Protein AF-A0A8J7QHK2-F1 (afdb_monomer)

Foldseek 3Di:
DPPVVVVVVVVVVVVVVVVVVVVVVVVVVVVVVVVVVVVVVVVVVVVCVVVVVVVVVVVVVVVVVVVVVVVVVPPDPPPQDPLNVQLVVCVVVVDDSVVSVVVVVVVVVVVVVVVVPDDPPPDDDD

Sequence (126 aa):
MGKNVAKTVTERLLKKEIGRLEKSVSQALNLLKGIDKEVKSASKAVNALPGMQKQLAELRKQVAESAKAQKRAVKKPRKLTEMNIFVKEQIKSGKSFAEAIQAWKDYKAAKQAQREAEPAEKSEQP

Radius of gyration: 48.92 Å; Cα contacts (8 Å, |Δi|>4): 15; chains: 1; bounding box: 130×26×111 Å

Solvent-accessible surface area (backbone atoms only — not comparable to full-atom values): 7283 Å² total; per-residue (Å²): 125,68,70,64,55,55,53,55,52,51,53,52,51,51,54,51,51,50,56,50,49,55,52,53,50,52,51,51,54,52,49,52,56,50,50,53,53,49,52,54,53,50,50,55,56,59,69,46,46,66,59,52,54,53,51,52,53,51,51,53,51,54,53,54,51,50,53,52,50,51,61,56,68,67,53,69,78,78,79,72,51,70,65,60,53,52,34,51,51,34,40,73,73,70,41,52,71,69,57,21,53,50,52,49,54,53,51,52,51,51,57,49,51,52,65,73,64,61,73,94,82,85,85,86,81,136

Secondary structure (DSSP, 8-state):
-HHHHHHHHHHHHHHHHHHHHHHHHHHHHHHHHHHHHHHHHHHHHHHHHHHHHHHHHHHHHHHHHHHHHHHHHTSPPP---HHHHHHHHHHHTT--HHHHHHHHHHHHHHHHHHHHS---------

Structure (mmCIF, N/CA/C/O backbone):
data_AF-A0A8J7QHK2-F1
#
_entry.id   AF-A0A8J7QHK2-F1
#
loop_
_atom_site.group_PDB
_atom_site.id
_atom_site.type_symbol
_atom_site.label_atom_id
_atom_site.label_alt_id
_atom_site.label_comp_id
_atom_site.label_asym_id
_atom_site.label_entity_id
_atom_site.label_seq_id
_atom_site.pdbx_PDB_ins_code
_atom_site.Cartn_x
_atom_site.Cartn_y
_atom_site.Cartn_z
_atom_site.occupancy
_atom_site.B_iso_or_equiv
_atom_site.auth_seq_id
_atom_site.auth_comp_id
_atom_site.auth_asym_id
_atom_site.auth_atom_id
_atom_site.pdbx_PDB_model_num
ATOM 1 N N . MET A 1 1 ? 55.449 -0.822 -58.805 1.00 58.59 1 MET A N 1
ATOM 2 C CA . MET A 1 1 ? 54.014 -0.460 -58.687 1.00 58.59 1 MET A CA 1
ATOM 3 C C . MET A 1 1 ? 53.323 -0.910 -57.378 1.00 58.59 1 MET A C 1
ATOM 5 O O . MET A 1 1 ? 52.203 -0.483 -57.140 1.00 58.59 1 MET A O 1
ATOM 9 N N . GLY A 1 2 ? 53.949 -1.685 -56.475 1.00 61.53 2 GLY A N 1
ATOM 10 C CA . GLY A 1 2 ? 53.246 -2.280 -55.313 1.00 61.53 2 GLY A CA 1
ATOM 11 C C . GLY A 1 2 ? 52.845 -1.355 -54.144 1.00 61.53 2 GLY A C 1
ATOM 12 O O . GLY A 1 2 ? 51.877 -1.648 -53.447 1.00 61.53 2 GLY A O 1
ATOM 13 N N . LYS A 1 3 ? 53.522 -0.217 -53.923 1.00 67.50 3 LYS A N 1
ATOM 14 C CA . LYS A 1 3 ? 53.267 0.652 -52.748 1.00 67.50 3 LYS A CA 1
ATOM 15 C C . LYS A 1 3 ? 51.910 1.380 -52.786 1.00 67.50 3 LYS A C 1
ATOM 17 O O . LYS A 1 3 ? 51.315 1.606 -51.737 1.00 67.50 3 LYS A O 1
ATOM 22 N N . ASN A 1 4 ? 51.398 1.706 -53.975 1.00 68.50 4 ASN A N 1
ATOM 23 C CA . ASN A 1 4 ? 50.101 2.384 -54.134 1.00 68.50 4 ASN A CA 1
ATOM 24 C C . ASN A 1 4 ? 48.913 1.420 -53.975 1.00 68.50 4 ASN A C 1
ATOM 26 O O . ASN A 1 4 ? 47.859 1.807 -53.471 1.00 68.50 4 ASN A O 1
ATOM 30 N N . VAL A 1 5 ? 49.099 0.147 -54.331 1.00 72.12 5 VAL A N 1
ATOM 31 C CA . VAL A 1 5 ? 48.086 -0.903 -54.143 1.00 72.12 5 VAL A CA 1
ATOM 32 C C . VAL A 1 5 ? 47.925 -1.238 -52.655 1.00 72.12 5 VAL A C 1
ATOM 34 O O . VAL A 1 5 ? 46.809 -1.332 -52.160 1.00 72.12 5 VAL A O 1
ATOM 37 N N . ALA A 1 6 ? 49.023 -1.323 -51.898 1.00 72.62 6 ALA A N 1
ATOM 38 C CA . ALA A 1 6 ? 48.954 -1.563 -50.454 1.00 72.62 6 ALA A CA 1
ATOM 39 C C . ALA A 1 6 ? 48.249 -0.420 -49.694 1.00 72.62 6 ALA A C 1
ATOM 41 O O . ALA A 1 6 ? 47.395 -0.680 -48.850 1.00 72.62 6 ALA A O 1
ATOM 42 N N . LYS A 1 7 ? 48.540 0.848 -50.030 1.00 76.06 7 LYS A N 1
ATOM 43 C CA . LYS A 1 7 ? 47.872 2.013 -49.415 1.00 76.06 7 LYS A CA 1
ATOM 44 C C . LYS A 1 7 ? 46.361 2.027 -49.662 1.00 76.06 7 LYS A C 1
ATOM 46 O O . LYS A 1 7 ? 45.591 2.226 -48.728 1.00 76.06 7 LYS A O 1
ATOM 51 N N . THR A 1 8 ? 45.935 1.755 -50.895 1.00 77.50 8 THR A N 1
ATOM 52 C CA . THR A 1 8 ? 44.508 1.745 -51.266 1.00 77.50 8 THR A CA 1
ATOM 53 C C . THR A 1 8 ? 43.728 0.602 -50.609 1.00 77.50 8 THR A C 1
ATOM 55 O O . THR A 1 8 ? 42.560 0.776 -50.257 1.00 77.50 8 THR A O 1
ATOM 58 N N . VAL A 1 9 ? 44.364 -0.551 -50.375 1.00 82.69 9 VAL A N 1
ATOM 59 C CA . VAL A 1 9 ? 43.766 -1.657 -49.608 1.00 82.69 9 VAL A CA 1
ATOM 60 C C . VAL A 1 9 ? 43.587 -1.274 -48.135 1.00 82.69 9 VAL A C 1
ATOM 62 O O . VAL A 1 9 ? 42.496 -1.460 -47.592 1.00 82.69 9 VAL A O 1
ATOM 65 N N . THR A 1 10 ? 44.602 -0.680 -47.502 1.00 88.19 10 THR A N 1
ATOM 66 C CA . THR A 1 10 ? 44.523 -0.240 -46.098 1.00 88.19 10 THR A CA 1
ATOM 67 C C . THR A 1 10 ? 43.465 0.845 -45.893 1.00 88.19 10 THR A C 1
ATOM 69 O O . THR A 1 10 ? 42.664 0.748 -44.967 1.00 88.19 10 THR A O 1
ATOM 72 N N . GLU A 1 11 ? 43.378 1.837 -46.784 1.00 92.06 11 GLU A N 1
ATOM 73 C CA . GLU A 1 11 ? 42.331 2.870 -46.727 1.00 92.06 11 GLU A CA 1
ATOM 74 C C . GLU A 1 11 ? 40.918 2.284 -46.822 1.00 92.06 11 GLU A C 1
ATOM 76 O O . GLU A 1 11 ? 40.006 2.718 -46.114 1.00 92.06 11 GLU A O 1
ATOM 81 N N . ARG A 1 12 ? 40.719 1.275 -47.678 1.00 92.38 12 ARG A N 1
ATOM 82 C CA . ARG A 1 12 ? 39.422 0.604 -47.821 1.00 92.38 12 ARG A CA 1
ATOM 83 C C . ARG A 1 12 ? 39.036 -0.152 -46.547 1.00 92.38 12 ARG A C 1
ATOM 85 O O . ARG A 1 12 ? 37.870 -0.111 -46.155 1.00 92.38 12 ARG A O 1
ATOM 92 N N . LEU A 1 13 ? 39.993 -0.819 -45.903 1.00 94.62 13 LEU A N 1
ATOM 93 C CA . LEU A 1 13 ? 39.766 -1.514 -44.634 1.00 94.62 13 LEU A CA 1
ATOM 94 C C . LEU A 1 13 ? 39.443 -0.532 -43.504 1.00 94.62 13 LEU A C 1
ATOM 96 O O . LEU A 1 13 ? 38.472 -0.748 -42.782 1.00 94.62 13 LEU A O 1
ATOM 100 N N . LEU A 1 14 ? 40.175 0.582 -43.412 1.00 95.00 14 LEU A N 1
ATOM 101 C CA . LEU A 1 14 ? 39.901 1.634 -42.431 1.00 95.00 14 LEU A CA 1
ATOM 102 C C . LEU A 1 14 ? 38.506 2.241 -42.622 1.00 95.00 14 LEU A C 1
ATOM 104 O O . LEU A 1 14 ? 37.759 2.353 -41.656 1.00 95.00 14 LEU A O 1
ATOM 108 N N . LYS A 1 15 ? 38.097 2.550 -43.862 1.00 95.62 15 LYS A N 1
ATOM 109 C CA . LYS A 1 15 ? 36.733 3.036 -44.151 1.00 95.62 15 LYS A CA 1
ATOM 110 C C . LYS A 1 15 ? 35.654 2.039 -43.727 1.00 95.62 15 LYS A C 1
ATOM 112 O O . LYS A 1 15 ? 34.613 2.441 -43.212 1.00 95.62 15 LYS A O 1
ATOM 117 N N . LYS A 1 16 ? 35.894 0.740 -43.930 1.00 96.25 16 LYS A N 1
ATOM 118 C CA . LYS A 1 16 ? 34.963 -0.315 -43.513 1.00 96.25 16 LYS A CA 1
ATOM 119 C C . LYS A 1 16 ? 34.845 -0.391 -41.989 1.00 96.25 16 LYS A C 1
ATOM 121 O O . LYS A 1 16 ? 33.727 -0.518 -41.491 1.00 96.25 16 LYS A O 1
ATOM 126 N N . GLU A 1 17 ? 35.959 -0.288 -41.266 1.00 96.12 17 GLU A N 1
ATOM 127 C CA . GLU A 1 17 ? 35.940 -0.323 -39.800 1.00 96.12 17 GLU A CA 1
ATOM 128 C C . GLU A 1 17 ? 35.308 0.941 -39.208 1.00 96.12 17 GLU A C 1
ATOM 130 O O . GLU A 1 17 ? 34.478 0.832 -38.311 1.00 96.12 17 GLU A O 1
ATOM 135 N N . ILE A 1 18 ? 35.585 2.123 -39.770 1.00 96.56 18 ILE A N 1
ATOM 136 C CA . ILE A 1 18 ? 34.915 3.375 -39.382 1.00 96.56 18 ILE A CA 1
ATOM 137 C C . ILE A 1 18 ? 33.396 3.233 -39.534 1.00 96.56 18 ILE A C 1
ATOM 139 O O . ILE A 1 18 ? 32.665 3.443 -38.571 1.00 96.56 18 ILE A O 1
ATOM 143 N N . GLY A 1 19 ? 32.911 2.765 -40.690 1.00 97.25 19 GLY A N 1
ATOM 144 C CA . GLY A 1 19 ? 31.472 2.574 -40.902 1.00 97.25 19 GLY A CA 1
ATOM 145 C C . GLY A 1 19 ? 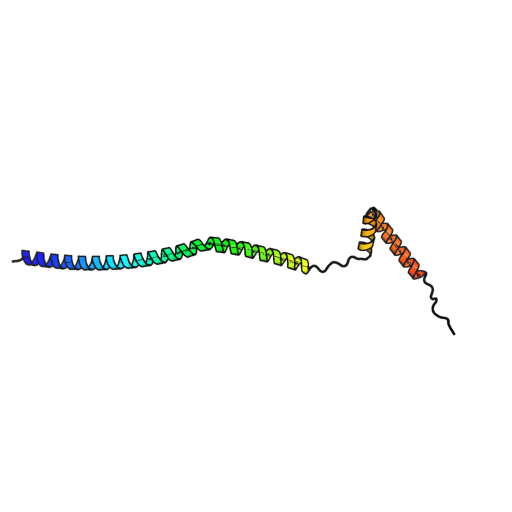30.844 1.514 -39.984 1.00 97.25 19 GLY A C 1
ATOM 146 O O . GLY A 1 19 ? 29.664 1.600 -39.637 1.00 97.25 19 GLY A O 1
ATOM 147 N N . ARG A 1 20 ? 31.612 0.502 -39.559 1.00 97.81 20 ARG A N 1
ATOM 148 C CA . ARG A 1 20 ? 31.176 -0.483 -38.556 1.00 97.81 20 ARG A CA 1
ATOM 149 C C . ARG A 1 20 ? 31.066 0.157 -37.169 1.00 97.81 20 ARG A C 1
ATOM 1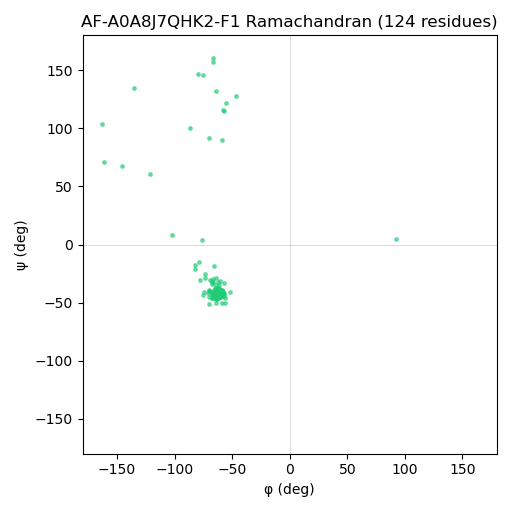51 O O . ARG A 1 20 ? 30.056 -0.049 -36.494 1.00 97.81 20 ARG A O 1
ATOM 158 N N . LEU A 1 21 ? 32.062 0.945 -36.767 1.00 97.44 21 LEU A N 1
ATOM 159 C CA . LEU A 1 21 ? 32.072 1.660 -35.491 1.00 97.44 21 LEU A CA 1
ATOM 160 C C . LEU A 1 21 ? 30.944 2.696 -35.417 1.00 97.44 21 LEU A C 1
ATOM 162 O O . LEU A 1 21 ? 30.216 2.713 -34.431 1.00 97.44 21 LEU A O 1
ATOM 166 N N . GLU A 1 22 ? 30.714 3.480 -36.471 1.00 97.62 22 GLU A N 1
ATOM 167 C CA . GLU A 1 22 ? 29.618 4.460 -36.540 1.00 97.62 22 GLU A CA 1
ATOM 168 C C . GLU A 1 22 ? 28.241 3.812 -36.339 1.00 97.62 22 GLU A C 1
ATOM 170 O O . GLU A 1 22 ? 27.400 4.325 -35.590 1.00 97.62 22 GLU A O 1
ATOM 175 N N . LYS A 1 23 ? 28.013 2.644 -36.955 1.00 97.31 23 LYS A N 1
ATOM 176 C CA . LYS A 1 23 ? 26.783 1.863 -36.754 1.00 97.31 23 LYS A CA 1
ATOM 177 C C . LYS A 1 23 ? 26.654 1.381 -35.313 1.00 97.31 23 LYS A C 1
ATOM 179 O O . LYS A 1 23 ? 25.587 1.538 -34.722 1.00 97.31 23 LYS A O 1
ATOM 184 N N . SER A 1 24 ? 27.730 0.841 -34.742 1.00 97.50 24 SER A N 1
ATOM 185 C CA . SER A 1 24 ? 27.741 0.366 -33.354 1.00 97.50 24 SER A CA 1
ATOM 186 C C . SER A 1 24 ? 27.472 1.500 -32.361 1.00 97.50 24 SER A C 1
ATOM 188 O O . SER A 1 24 ? 26.682 1.333 -31.434 1.00 97.50 24 SER A O 1
ATOM 190 N N . VAL A 1 25 ? 28.082 2.670 -32.567 1.00 98.12 25 VAL A N 1
ATOM 191 C CA . VAL A 1 25 ? 27.864 3.864 -31.737 1.00 98.12 25 VAL A CA 1
ATOM 192 C C . VAL A 1 25 ? 26.419 4.343 -31.859 1.00 98.12 25 VAL A C 1
ATOM 194 O O . VAL A 1 25 ? 25.773 4.616 -30.849 1.00 98.12 25 VAL A O 1
ATOM 197 N N . SER A 1 26 ? 25.867 4.373 -33.074 1.00 97.69 26 SER A N 1
ATOM 198 C CA . SER A 1 26 ? 24.469 4.761 -33.301 1.00 97.69 26 SER A CA 1
ATOM 199 C C . SER A 1 26 ? 23.483 3.818 -32.603 1.00 97.69 26 SER A C 1
ATOM 201 O O . SER A 1 26 ? 22.512 4.269 -31.993 1.00 97.69 26 SER A O 1
ATOM 203 N N . GLN A 1 27 ? 23.740 2.507 -32.641 1.00 97.88 27 GLN A N 1
ATOM 204 C CA . GLN A 1 27 ? 22.942 1.512 -31.920 1.00 97.88 27 GLN A CA 1
ATOM 205 C C . GLN A 1 27 ? 23.031 1.710 -30.403 1.00 97.88 27 GLN A C 1
ATOM 207 O O . GLN A 1 27 ? 21.997 1.755 -29.736 1.00 97.88 27 GLN A O 1
ATOM 212 N N . ALA A 1 28 ? 24.239 1.904 -29.866 1.00 97.12 28 ALA A N 1
ATOM 213 C CA . ALA A 1 28 ? 24.445 2.155 -28.442 1.00 97.12 28 ALA A CA 1
ATOM 214 C C . ALA A 1 28 ? 23.711 3.422 -27.966 1.00 97.12 28 ALA A C 1
ATOM 216 O O . ALA A 1 28 ? 23.049 3.401 -26.930 1.00 97.12 28 ALA A O 1
ATOM 217 N N . LEU A 1 29 ? 23.749 4.504 -28.751 1.00 97.62 29 LEU A N 1
ATOM 218 C CA . LEU A 1 29 ? 23.026 5.742 -28.444 1.00 97.62 29 LEU A CA 1
ATOM 219 C C . LEU A 1 29 ? 21.506 5.545 -28.414 1.00 97.62 29 LEU A C 1
ATOM 221 O O . LEU A 1 29 ? 20.823 6.131 -27.573 1.00 97.62 29 LEU A O 1
ATOM 225 N N . ASN A 1 30 ? 20.962 4.718 -29.306 1.00 96.81 30 ASN A N 1
ATOM 226 C CA . ASN A 1 30 ? 19.533 4.413 -29.305 1.00 96.81 30 ASN A CA 1
ATOM 227 C C . ASN A 1 30 ? 19.124 3.578 -28.085 1.00 96.81 30 ASN A C 1
ATOM 229 O O . ASN A 1 30 ? 18.093 3.868 -27.478 1.00 96.81 30 ASN A O 1
ATOM 233 N N . LEU A 1 31 ? 19.949 2.607 -27.682 1.00 97.62 31 LEU A N 1
ATOM 234 C CA . LEU A 1 31 ? 19.725 1.835 -26.457 1.00 97.62 31 LEU A CA 1
ATOM 235 C C . LEU A 1 31 ? 19.776 2.729 -25.214 1.00 97.62 31 LEU A C 1
ATOM 237 O O . LEU A 1 31 ? 18.868 2.674 -24.391 1.00 97.62 31 LEU A O 1
ATOM 241 N N . LEU A 1 32 ? 20.768 3.620 -25.117 1.00 97.00 32 LEU A N 1
ATOM 242 C CA . LEU A 1 32 ? 20.881 4.594 -24.025 1.00 97.00 32 LEU A CA 1
ATOM 243 C C . LEU A 1 32 ? 19.637 5.485 -23.908 1.00 97.00 32 LEU A C 1
ATOM 245 O O . LEU A 1 32 ? 19.135 5.702 -22.808 1.00 97.00 32 LEU A O 1
ATOM 249 N N . LYS A 1 33 ? 19.091 5.957 -25.036 1.00 96.06 33 LYS A N 1
ATOM 250 C CA . LYS A 1 33 ? 17.833 6.724 -25.052 1.00 96.06 33 LYS A CA 1
ATOM 251 C C . LYS A 1 33 ? 16.631 5.897 -24.587 1.00 96.06 33 LYS A C 1
ATOM 253 O O . LYS A 1 33 ? 15.723 6.453 -23.972 1.00 96.06 33 LYS A O 1
ATOM 258 N N . GLY A 1 34 ? 16.598 4.601 -24.901 1.00 96.69 34 GLY A N 1
ATOM 259 C CA . GLY A 1 34 ? 15.580 3.675 -24.397 1.00 96.69 34 GLY A CA 1
ATOM 260 C C . GLY A 1 34 ? 15.665 3.520 -22.879 1.00 96.69 34 GLY A C 1
ATOM 261 O O . GLY A 1 34 ? 14.682 3.757 -22.181 1.00 96.69 34 GLY A O 1
ATOM 262 N N . ILE A 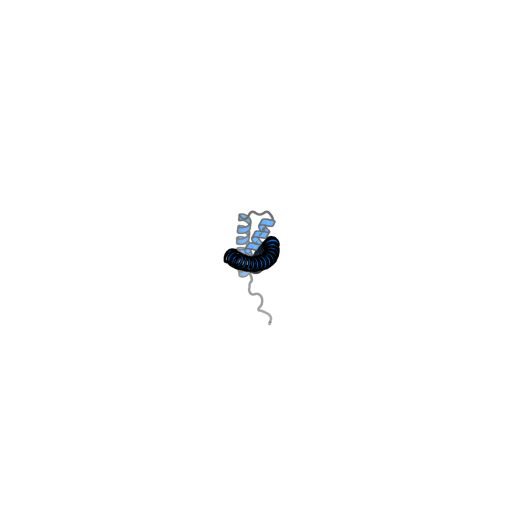1 35 ? 16.869 3.246 -22.374 1.00 96.50 35 ILE A N 1
ATOM 263 C CA . ILE A 1 35 ? 17.147 3.084 -20.942 1.00 96.50 35 ILE A CA 1
ATOM 264 C C . ILE A 1 35 ? 16.778 4.351 -20.160 1.00 96.50 35 ILE A C 1
ATOM 266 O O . ILE A 1 35 ? 16.116 4.260 -19.132 1.00 96.50 35 ILE A O 1
ATOM 270 N N . ASP A 1 36 ? 17.128 5.544 -20.651 1.00 95.25 36 ASP A N 1
ATOM 271 C CA . ASP A 1 36 ? 16.773 6.809 -19.987 1.00 95.25 36 ASP A CA 1
ATOM 272 C C . ASP A 1 36 ? 15.249 6.976 -19.814 1.00 95.25 36 ASP A C 1
ATOM 274 O O . ASP A 1 36 ? 14.776 7.402 -18.755 1.00 95.25 36 ASP A O 1
ATOM 278 N N . LYS A 1 37 ? 14.456 6.584 -20.821 1.00 95.06 37 LYS A N 1
ATOM 279 C CA . LYS A 1 37 ? 12.988 6.610 -20.728 1.00 95.06 37 LYS A CA 1
ATOM 280 C C . LYS A 1 37 ? 12.470 5.630 -19.678 1.00 95.06 37 LYS A C 1
ATOM 282 O O . LYS A 1 37 ? 11.610 6.002 -18.875 1.00 95.06 37 LYS A O 1
ATOM 287 N N . GLU A 1 38 ? 12.994 4.408 -19.666 1.00 96.50 38 GLU A N 1
ATOM 288 C CA . GLU A 1 38 ? 12.606 3.380 -18.698 1.00 96.50 38 GLU A CA 1
ATOM 289 C C . GLU A 1 38 ? 12.956 3.801 -17.269 1.00 96.50 38 GLU A C 1
ATOM 291 O O . GLU A 1 38 ? 12.085 3.780 -16.398 1.00 96.50 38 GLU A O 1
ATOM 296 N N . VAL A 1 39 ? 14.171 4.305 -17.040 1.00 97.25 39 VAL A N 1
ATOM 297 C CA . VAL A 1 39 ? 14.622 4.809 -15.733 1.00 97.25 39 VAL A CA 1
ATOM 298 C C . VAL A 1 39 ? 13.720 5.940 -15.235 1.00 97.25 39 VAL A C 1
ATOM 300 O O . VAL A 1 39 ? 13.293 5.926 -14.079 1.00 97.25 39 VAL A O 1
ATOM 303 N N . LYS A 1 40 ? 13.349 6.893 -16.100 1.00 95.94 40 LYS A N 1
ATOM 304 C CA . LYS A 1 40 ? 12.408 7.969 -15.740 1.00 95.94 40 LYS A CA 1
ATOM 305 C C . LYS A 1 40 ? 11.028 7.433 -15.368 1.00 95.94 40 LYS A C 1
ATOM 307 O O . LYS A 1 40 ? 10.412 7.941 -14.430 1.00 95.94 40 LYS A O 1
ATOM 312 N N . SER A 1 41 ? 10.530 6.421 -16.079 1.00 95.44 41 SER A N 1
ATOM 313 C CA . SER A 1 41 ? 9.238 5.800 -15.767 1.00 95.44 41 SER A CA 1
ATOM 314 C C . SER A 1 41 ? 9.266 5.044 -14.432 1.00 95.44 41 SER A C 1
ATOM 316 O O . SER A 1 41 ? 8.385 5.245 -13.595 1.00 95.44 41 SER A O 1
ATOM 318 N N . ALA A 1 42 ? 10.327 4.272 -14.181 1.00 94.69 42 ALA A N 1
ATOM 319 C CA . ALA A 1 42 ? 10.529 3.539 -12.938 1.00 94.69 42 ALA A CA 1
ATOM 320 C C . ALA A 1 42 ? 10.678 4.492 -11.746 1.00 94.69 42 ALA A C 1
ATOM 322 O O . ALA A 1 42 ? 10.050 4.290 -10.710 1.00 94.69 42 ALA A O 1
ATOM 323 N N . SER A 1 43 ? 11.428 5.586 -11.912 1.00 95.94 43 SER A N 1
ATOM 324 C CA . SER A 1 43 ? 11.582 6.623 -10.887 1.00 95.94 43 SER A CA 1
ATOM 325 C C . SER A 1 43 ? 10.233 7.213 -10.459 1.00 95.94 43 SER A C 1
ATOM 327 O O . SER A 1 43 ? 9.954 7.322 -9.264 1.00 95.94 43 SER A O 1
ATOM 329 N N . LYS A 1 44 ? 9.342 7.518 -11.414 1.00 93.56 44 LYS A N 1
ATOM 330 C CA . LYS A 1 44 ? 7.984 7.995 -11.103 1.00 93.56 44 LYS A CA 1
ATOM 331 C C . LYS A 1 44 ? 7.178 6.970 -10.304 1.00 93.56 44 LYS A C 1
ATOM 333 O O . LYS A 1 44 ? 6.517 7.351 -9.342 1.00 93.56 44 LYS A O 1
ATOM 338 N N . ALA A 1 45 ? 7.246 5.692 -10.678 1.00 91.94 45 ALA A N 1
ATOM 339 C CA . ALA A 1 45 ? 6.544 4.625 -9.969 1.00 91.94 45 ALA A CA 1
ATOM 340 C C . ALA A 1 45 ? 7.055 4.463 -8.528 1.00 91.94 45 ALA A C 1
ATOM 342 O O . ALA A 1 45 ? 6.260 4.385 -7.593 1.00 91.94 45 ALA A O 1
ATOM 343 N N . VAL A 1 46 ? 8.376 4.495 -8.331 1.00 94.44 46 VAL A N 1
ATOM 344 C CA . VAL A 1 46 ? 8.996 4.421 -6.999 1.00 94.44 46 VAL A CA 1
ATOM 345 C C . VAL A 1 46 ? 8.562 5.597 -6.121 1.00 94.44 46 VAL A C 1
ATOM 347 O O . VAL A 1 46 ? 8.199 5.394 -4.964 1.00 94.44 46 VAL A O 1
ATOM 350 N N . ASN A 1 47 ? 8.498 6.808 -6.676 1.00 93.19 47 ASN A N 1
ATOM 351 C CA . ASN A 1 47 ? 8.058 7.996 -5.939 1.00 93.19 47 ASN A CA 1
ATOM 352 C C . ASN A 1 47 ? 6.576 7.947 -5.514 1.00 93.19 47 ASN A C 1
ATOM 354 O O . ASN A 1 47 ? 6.186 8.672 -4.598 1.00 93.19 47 ASN A O 1
ATOM 358 N N . ALA A 1 48 ? 5.749 7.091 -6.124 1.00 91.94 48 ALA A N 1
ATOM 359 C CA . ALA A 1 48 ? 4.351 6.895 -5.731 1.00 91.94 48 ALA A CA 1
ATOM 360 C C . ALA A 1 48 ? 4.177 5.920 -4.545 1.00 91.94 48 ALA A C 1
ATOM 362 O O . ALA A 1 48 ? 3.170 5.987 -3.832 1.00 91.94 48 ALA A O 1
ATOM 363 N N . LEU A 1 49 ? 5.158 5.046 -4.284 1.00 91.69 49 LEU A N 1
ATOM 364 C CA . LEU A 1 49 ? 5.074 4.013 -3.241 1.00 91.69 49 LEU A CA 1
ATOM 365 C C . LEU A 1 49 ? 4.810 4.560 -1.825 1.00 91.69 49 LEU A C 1
ATOM 367 O O . LEU A 1 49 ? 3.971 3.978 -1.131 1.00 91.69 49 LEU A O 1
ATOM 371 N N . PRO A 1 50 ? 5.427 5.671 -1.369 1.00 90.69 50 PRO A N 1
ATOM 372 C CA . PRO A 1 50 ? 5.146 6.211 -0.038 1.00 90.69 50 PRO A CA 1
ATOM 373 C C . PRO A 1 50 ? 3.678 6.626 0.146 1.00 90.69 50 PRO A C 1
ATOM 375 O O . PRO A 1 50 ? 3.113 6.453 1.228 1.00 90.69 50 PRO A O 1
ATOM 378 N N . GLY A 1 51 ? 3.035 7.144 -0.909 1.00 91.00 51 GLY A N 1
ATOM 379 C CA . GLY A 1 51 ? 1.608 7.479 -0.893 1.00 91.00 51 GLY A CA 1
ATOM 380 C C . GLY A 1 51 ? 0.736 6.235 -0.721 1.00 91.00 51 GLY A C 1
ATOM 381 O O . GLY A 1 51 ? -0.150 6.214 0.134 1.00 91.00 51 GLY A O 1
ATOM 382 N N . MET A 1 52 ? 1.056 5.165 -1.453 1.00 91.88 52 MET A N 1
ATOM 383 C CA . MET A 1 52 ? 0.356 3.881 -1.346 1.00 91.88 52 MET A CA 1
ATOM 384 C C . MET A 1 52 ? 0.525 3.242 0.038 1.00 91.88 52 MET A C 1
ATOM 386 O O . MET A 1 52 ? -0.435 2.708 0.594 1.00 91.88 52 MET A O 1
ATOM 390 N N . GLN A 1 53 ? 1.715 3.332 0.640 1.00 90.44 53 GLN A N 1
ATOM 391 C CA . GLN A 1 53 ? 1.952 2.837 2.001 1.00 90.44 53 GLN A CA 1
ATOM 392 C C . GLN A 1 53 ? 1.086 3.567 3.037 1.00 90.44 53 GLN A C 1
ATOM 394 O O . GLN A 1 53 ? 0.500 2.918 3.906 1.00 90.44 53 GLN A O 1
ATOM 399 N N . LYS A 1 54 ? 0.949 4.897 2.922 1.00 92.12 54 LYS A N 1
ATOM 400 C CA . LYS A 1 54 ? 0.056 5.687 3.788 1.00 92.12 54 LYS A CA 1
ATOM 401 C C . LYS A 1 54 ? -1.406 5.279 3.616 1.00 92.12 54 LYS A C 1
ATOM 403 O O . LYS A 1 54 ? -2.088 5.049 4.611 1.00 92.12 54 LYS A O 1
ATOM 408 N N . GLN A 1 55 ? -1.871 5.132 2.375 1.00 93.81 55 GLN A N 1
ATOM 409 C CA . GLN A 1 55 ? -3.242 4.693 2.093 1.00 93.81 55 GLN A CA 1
ATOM 410 C C . GLN A 1 55 ? -3.525 3.297 2.660 1.00 93.81 55 GLN A C 1
ATOM 412 O O . GLN A 1 55 ? -4.571 3.079 3.264 1.00 93.81 55 GLN A O 1
ATOM 417 N N . LEU A 1 56 ? -2.578 2.362 2.532 1.00 94.38 56 LEU A N 1
ATOM 418 C CA . LEU A 1 56 ? -2.717 1.014 3.081 1.00 94.38 56 LEU A CA 1
ATOM 419 C C . LEU A 1 56 ? -2.796 1.018 4.615 1.00 94.38 56 LEU A C 1
ATOM 421 O O . LEU A 1 56 ? -3.585 0.269 5.193 1.00 94.38 56 LEU A O 1
ATOM 425 N N . ALA A 1 57 ? -1.989 1.848 5.280 1.00 92.88 57 ALA A N 1
ATOM 426 C CA . ALA A 1 57 ? -2.029 1.996 6.733 1.00 92.88 57 ALA A CA 1
ATOM 427 C C . ALA A 1 57 ? -3.384 2.544 7.212 1.00 92.88 57 ALA A C 1
ATOM 429 O O . ALA A 1 57 ? -3.963 2.003 8.156 1.00 92.88 57 ALA A O 1
ATOM 430 N N . GLU A 1 58 ? -3.921 3.552 6.522 1.00 94.06 58 GLU A N 1
ATOM 431 C CA . GLU A 1 58 ? -5.236 4.122 6.833 1.00 94.06 58 GLU A CA 1
ATOM 432 C C . GLU A 1 58 ? -6.359 3.096 6.622 1.00 94.06 58 GLU A C 1
ATOM 434 O O . GLU A 1 58 ? -7.205 2.899 7.494 1.00 94.06 58 GLU A O 1
ATOM 439 N N . LEU A 1 59 ? -6.315 2.345 5.517 1.00 93.62 59 LEU A N 1
ATOM 440 C CA . LEU A 1 59 ? -7.301 1.304 5.226 1.00 93.62 59 LEU A CA 1
ATOM 441 C C . LEU A 1 59 ? -7.295 0.202 6.299 1.00 93.62 59 LEU A C 1
ATOM 443 O O . LEU A 1 59 ? -8.349 -0.234 6.762 1.00 93.62 59 LEU A O 1
ATOM 447 N N . ARG A 1 60 ? -6.108 -0.212 6.767 1.00 93.31 60 ARG A N 1
ATOM 448 C CA . ARG A 1 60 ? -5.971 -1.168 7.882 1.00 93.31 60 ARG A CA 1
ATOM 449 C C . ARG A 1 60 ? -6.607 -0.644 9.167 1.00 93.31 60 ARG A C 1
ATOM 451 O O . ARG A 1 60 ? -7.255 -1.413 9.878 1.00 93.31 60 ARG A O 1
ATOM 458 N N . LYS A 1 61 ? -6.446 0.648 9.463 1.00 93.69 61 LYS A N 1
ATOM 459 C CA . LYS A 1 61 ? -7.061 1.282 10.634 1.00 93.69 61 LYS A CA 1
ATOM 460 C C . LYS A 1 61 ? -8.589 1.269 10.533 1.00 93.69 61 LYS A C 1
ATOM 462 O O . LYS A 1 61 ? -9.246 0.819 11.471 1.00 93.69 61 LYS A O 1
ATOM 467 N N . GLN A 1 62 ? -9.143 1.646 9.382 1.00 91.62 62 GLN A N 1
ATOM 468 C CA . GLN A 1 62 ? -10.591 1.633 9.137 1.00 91.62 62 GLN A CA 1
ATOM 469 C C . GLN A 1 62 ? -11.195 0.223 9.247 1.00 91.62 62 GLN A C 1
ATOM 471 O O . GLN A 1 62 ? -12.249 0.028 9.859 1.00 91.62 62 GLN A O 1
ATOM 476 N N . VAL A 1 63 ? -10.505 -0.795 8.723 1.00 92.56 63 VAL A N 1
ATOM 477 C CA . VAL A 1 63 ? -10.919 -2.202 8.873 1.00 92.56 63 VAL A CA 1
ATOM 478 C C . VAL A 1 63 ? -10.902 -2.631 10.346 1.00 92.56 63 VAL A C 1
ATOM 480 O O . VAL A 1 63 ? -11.830 -3.284 10.822 1.00 92.56 63 VAL A O 1
ATOM 483 N N . ALA A 1 64 ? -9.884 -2.238 11.114 1.00 89.69 64 ALA A N 1
ATOM 484 C CA . ALA A 1 64 ? -9.818 -2.566 12.536 1.00 89.69 64 ALA A CA 1
ATOM 485 C C . ALA A 1 64 ? -10.928 -1.880 13.356 1.00 89.69 64 ALA A C 1
ATOM 487 O O . ALA A 1 64 ? -11.491 -2.487 14.273 1.00 89.69 64 ALA A O 1
ATOM 488 N N . GLU A 1 65 ? -11.253 -0.625 13.044 1.00 90.00 65 GLU A N 1
ATOM 489 C CA . GLU A 1 65 ? -12.328 0.123 13.702 1.00 90.00 65 GLU A CA 1
ATOM 490 C C . GLU A 1 65 ? -13.70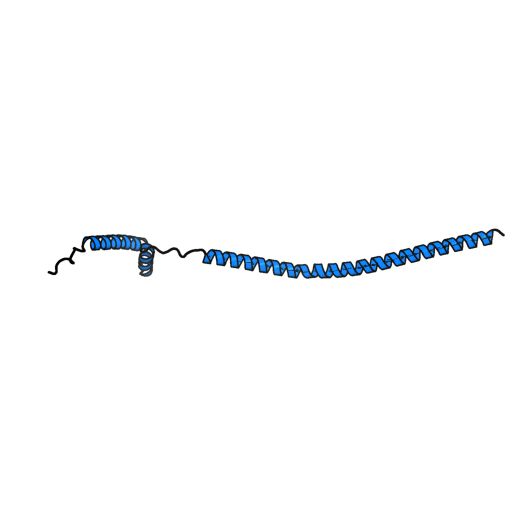8 -0.455 13.379 1.00 90.00 65 GLU A C 1
ATOM 492 O O . GLU A 1 65 ? -14.494 -0.715 14.295 1.00 90.00 65 GLU A O 1
ATOM 497 N N . SER A 1 66 ? -13.975 -0.757 12.108 1.00 82.44 66 SER A N 1
ATOM 498 C CA . SER A 1 66 ? -15.225 -1.398 11.682 1.00 82.44 66 SER A CA 1
ATOM 499 C C . SER A 1 66 ? -15.402 -2.792 12.294 1.00 82.44 66 SER A C 1
ATOM 501 O O . SER A 1 66 ? -16.479 -3.104 12.807 1.00 82.44 66 SER A O 1
ATOM 503 N N . ALA A 1 67 ? -14.341 -3.600 12.376 1.00 81.50 67 ALA A N 1
ATOM 504 C CA . ALA A 1 67 ? -14.383 -4.896 13.055 1.00 81.50 67 ALA A CA 1
ATOM 505 C C . ALA A 1 67 ? -14.700 -4.765 14.559 1.00 81.50 67 ALA A C 1
ATOM 507 O O . ALA A 1 67 ? -15.461 -5.562 15.118 1.00 81.50 67 ALA A O 1
ATOM 508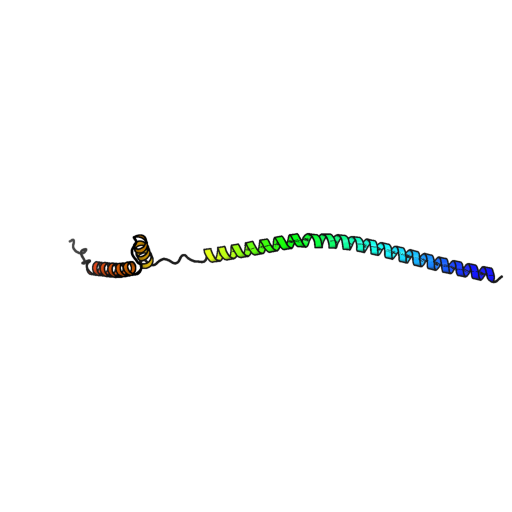 N N . LYS A 1 68 ? -14.154 -3.747 15.243 1.00 80.12 68 LYS A N 1
ATOM 509 C CA . LYS A 1 68 ? -14.502 -3.451 16.646 1.00 80.12 68 LYS A CA 1
ATOM 510 C C . LYS A 1 68 ? -15.958 -3.000 16.781 1.00 80.12 68 LYS A C 1
ATOM 512 O O . LYS A 1 68 ? -16.628 -3.429 17.723 1.00 80.12 68 LYS A O 1
ATOM 517 N N . ALA A 1 69 ? -16.449 -2.169 15.864 1.00 75.38 69 ALA A N 1
ATOM 518 C CA . ALA A 1 69 ? -17.831 -1.700 15.853 1.00 75.38 69 ALA A CA 1
ATOM 519 C C . ALA A 1 69 ? -18.821 -2.858 15.651 1.00 75.38 69 ALA A C 1
ATOM 521 O O . ALA A 1 69 ? -19.758 -2.999 16.436 1.00 75.38 69 ALA A O 1
ATOM 522 N N . GLN A 1 70 ? -18.557 -3.761 14.701 1.00 71.50 70 GLN A N 1
ATOM 523 C CA . GLN A 1 70 ? -19.358 -4.974 14.508 1.00 71.50 70 GLN A CA 1
ATOM 524 C C . GLN A 1 70 ? -19.356 -5.867 15.753 1.00 71.50 70 GLN A C 1
ATOM 526 O O . GLN A 1 70 ? -20.416 -6.288 16.212 1.00 71.50 70 GLN A O 1
ATOM 531 N N . LYS A 1 71 ? -18.194 -6.096 16.382 1.00 70.56 71 LYS A N 1
ATOM 532 C CA . LYS A 1 71 ? -18.124 -6.865 17.640 1.00 70.56 71 LYS A CA 1
ATOM 533 C C . LYS A 1 71 ? -18.920 -6.224 18.782 1.00 70.56 71 LYS A C 1
ATOM 535 O O . LYS A 1 71 ? -19.418 -6.945 19.644 1.0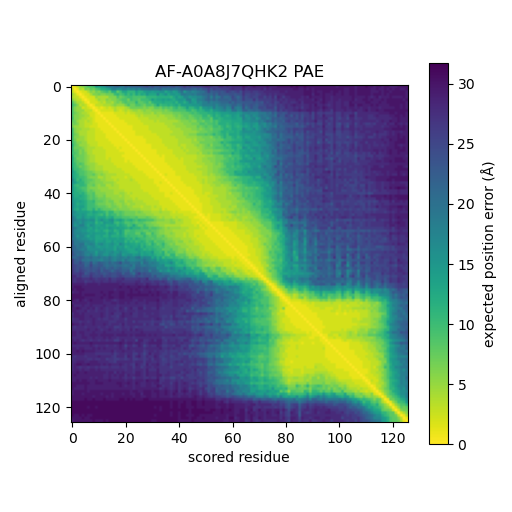0 70.56 71 LYS A O 1
ATOM 540 N N . ARG A 1 72 ? -19.034 -4.891 18.824 1.00 66.56 72 ARG A N 1
ATOM 541 C CA . ARG A 1 72 ? -19.881 -4.185 19.802 1.00 66.56 72 ARG A CA 1
ATOM 542 C C . ARG A 1 72 ? -21.365 -4.316 19.460 1.00 66.56 72 ARG A C 1
ATOM 544 O O . ARG A 1 72 ? -22.146 -4.564 20.369 1.00 66.56 72 ARG A O 1
ATOM 551 N N . ALA A 1 73 ? -21.730 -4.224 18.183 1.00 61.81 73 ALA A N 1
ATOM 552 C CA . ALA A 1 73 ? -23.112 -4.345 17.719 1.00 61.81 73 ALA A CA 1
ATOM 553 C C . ALA A 1 73 ? -23.688 -5.765 17.891 1.00 61.81 73 ALA A C 1
ATOM 555 O O . ALA A 1 73 ? -24.863 -5.923 18.204 1.00 61.81 73 ALA A O 1
ATOM 556 N N . VAL A 1 74 ? -22.861 -6.807 17.746 1.00 60.56 74 VAL A N 1
ATOM 557 C CA . VAL A 1 74 ? -23.289 -8.217 17.872 1.00 60.56 74 VAL A CA 1
ATOM 558 C C . VAL A 1 74 ? -23.436 -8.667 19.334 1.00 60.56 74 VAL A C 1
ATOM 560 O O . VAL A 1 74 ? -24.083 -9.680 19.613 1.00 60.56 74 VAL A O 1
ATOM 563 N N . LYS A 1 75 ? -22.906 -7.914 20.308 1.00 59.88 75 LYS A N 1
ATOM 564 C CA . LYS A 1 75 ? -23.207 -8.169 21.722 1.00 59.88 75 LYS A CA 1
ATOM 565 C C . LYS A 1 75 ? -24.663 -7.790 21.989 1.00 59.88 75 LYS A C 1
ATOM 567 O O . LYS A 1 75 ? -24.951 -6.651 22.345 1.00 59.88 75 LYS A O 1
ATOM 572 N N . LYS A 1 76 ? -25.577 -8.763 21.860 1.00 61.88 76 LYS A N 1
ATOM 573 C CA . LYS A 1 76 ? -26.941 -8.647 22.394 1.00 61.88 76 LYS A CA 1
ATOM 574 C C . LYS A 1 76 ? -26.832 -8.111 23.828 1.00 61.88 76 LYS A C 1
ATOM 576 O O . LYS A 1 76 ? -26.058 -8.682 24.607 1.00 61.88 76 LYS A O 1
ATOM 581 N N . PRO A 1 77 ? -27.548 -7.031 24.188 1.00 66.69 77 PRO A N 1
ATOM 582 C CA . PRO A 1 77 ? -27.526 -6.537 25.554 1.00 66.69 77 PRO A CA 1
ATOM 583 C C . PRO A 1 77 ? -27.931 -7.695 26.466 1.00 66.69 77 PRO A C 1
ATOM 585 O O . PRO A 1 77 ? -28.985 -8.304 26.272 1.00 66.69 77 PRO A O 1
ATOM 588 N N . ARG A 1 78 ? -27.065 -8.060 27.422 1.00 69.94 78 ARG A N 1
ATOM 589 C CA . ARG A 1 78 ? -27.440 -9.046 28.441 1.00 69.94 78 ARG A CA 1
ATOM 590 C C . ARG A 1 78 ? -28.666 -8.482 29.148 1.00 69.94 78 ARG A C 1
AT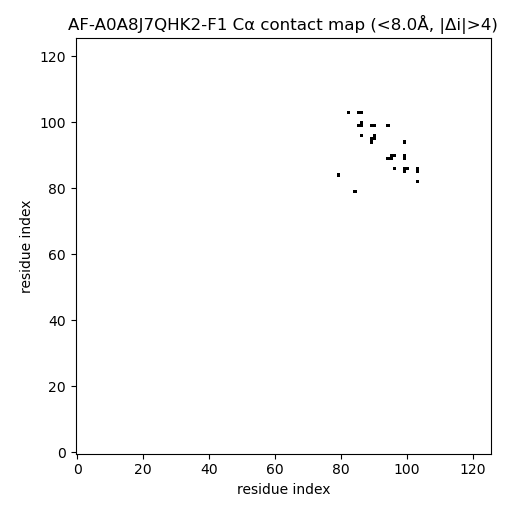OM 592 O O . ARG A 1 78 ? -28.561 -7.429 29.776 1.00 69.94 78 ARG A O 1
ATOM 599 N N . LYS A 1 79 ? -29.811 -9.164 29.036 1.00 75.50 79 LYS A N 1
ATOM 600 C CA . LYS A 1 79 ? -30.975 -8.856 29.869 1.00 75.50 79 LYS A CA 1
ATOM 601 C C . LYS A 1 79 ? -30.520 -8.978 31.320 1.00 75.50 79 LYS A C 1
ATOM 603 O O . LYS A 1 79 ? -30.099 -10.050 31.750 1.00 75.50 79 LYS A O 1
ATOM 608 N N . LEU A 1 80 ? -30.524 -7.858 32.037 1.00 80.19 80 LEU A N 1
ATOM 609 C CA . LEU A 1 80 ? -30.292 -7.860 33.474 1.00 80.19 80 LEU A CA 1
ATOM 610 C C . LEU A 1 80 ? -31.450 -8.626 34.115 1.00 80.19 80 LEU A C 1
ATOM 612 O O . LEU A 1 80 ? -32.607 -8.405 33.764 1.00 80.19 80 LEU A O 1
ATOM 616 N N . THR A 1 81 ? -31.134 -9.556 35.010 1.00 86.12 81 THR A N 1
ATOM 617 C CA . THR A 1 81 ? -32.146 -10.225 35.828 1.00 86.12 81 THR A CA 1
ATOM 618 C C . THR A 1 81 ? -32.781 -9.211 36.782 1.00 86.12 81 THR A C 1
ATOM 620 O O . THR A 1 81 ? -32.151 -8.205 37.117 1.00 86.12 81 THR A O 1
ATOM 623 N N . GLU A 1 82 ? -34.002 -9.476 37.256 1.00 86.38 82 GLU A N 1
ATOM 624 C CA . GLU A 1 82 ? -34.677 -8.627 38.256 1.00 86.38 82 GLU A CA 1
ATOM 625 C C . GLU A 1 82 ? -33.784 -8.369 39.479 1.00 86.38 82 GLU A C 1
ATOM 627 O O . GLU A 1 82 ? -33.661 -7.233 39.927 1.00 86.38 82 GLU A O 1
ATOM 632 N N . MET A 1 83 ? -33.063 -9.399 39.937 1.00 89.50 83 MET A N 1
ATOM 633 C CA . MET A 1 83 ? -32.076 -9.284 41.012 1.00 89.50 83 MET A CA 1
ATOM 634 C C . MET A 1 83 ? -31.004 -8.235 40.704 1.00 89.50 83 MET A C 1
ATOM 636 O O . MET A 1 83 ? -30.685 -7.411 41.554 1.00 89.50 83 MET A O 1
ATOM 640 N N . ASN A 1 84 ? -30.446 -8.240 39.490 1.00 89.75 84 ASN A N 1
ATOM 641 C CA . ASN A 1 84 ? -29.387 -7.302 39.118 1.00 89.75 84 ASN A CA 1
ATOM 642 C C . ASN A 1 84 ? -29.894 -5.856 39.076 1.00 89.75 84 ASN A C 1
ATOM 644 O O . ASN A 1 84 ? -29.129 -4.936 39.355 1.00 89.75 84 ASN A O 1
ATOM 648 N N . ILE A 1 85 ? -31.163 -5.653 38.713 1.00 91.06 85 ILE A N 1
ATOM 649 C CA . ILE A 1 85 ? -31.802 -4.334 38.729 1.00 91.06 85 ILE A CA 1
ATOM 650 C C . ILE A 1 85 ? -32.002 -3.887 40.181 1.00 91.06 85 ILE A C 1
ATOM 652 O O . ILE A 1 85 ? -31.513 -2.823 40.558 1.00 91.06 85 ILE A O 1
ATOM 656 N N . PHE A 1 86 ? -32.599 -4.744 41.010 1.00 92.50 86 PHE A N 1
ATOM 657 C CA . PHE A 1 86 ? -32.873 -4.473 42.421 1.00 92.50 86 PHE A CA 1
ATOM 658 C C . PHE A 1 86 ? -31.600 -4.165 43.220 1.00 92.50 86 PHE A C 1
ATOM 660 O O . PHE A 1 86 ? -31.500 -3.137 43.886 1.00 92.50 86 PHE A O 1
ATOM 667 N N . VAL A 1 87 ? -30.577 -5.017 43.110 1.00 92.25 87 VAL A N 1
ATOM 668 C CA . VAL A 1 87 ? -29.302 -4.834 43.819 1.00 92.25 87 VAL A CA 1
ATOM 669 C C . VAL A 1 87 ? -28.629 -3.528 43.393 1.00 92.25 87 VAL A C 1
ATOM 671 O O . VAL A 1 87 ? -28.091 -2.807 44.230 1.00 92.25 87 VAL A O 1
ATOM 674 N N . LYS A 1 88 ? -28.704 -3.166 42.106 1.00 91.69 88 LYS A N 1
ATOM 675 C CA . LYS A 1 88 ? -28.152 -1.902 41.605 1.00 91.69 88 LYS A CA 1
ATOM 676 C C . LYS A 1 88 ? -28.870 -0.682 42.189 1.00 91.69 88 LYS A C 1
ATOM 678 O O . LYS A 1 88 ? -28.212 0.321 42.456 1.00 91.69 88 LYS A O 1
ATOM 683 N N . GLU A 1 89 ? -30.182 -0.747 42.385 1.00 92.88 89 GLU A N 1
ATOM 684 C CA . GLU A 1 89 ? -30.947 0.322 43.040 1.00 92.88 89 GLU A CA 1
ATOM 685 C C . GLU A 1 89 ? -30.583 0.460 44.518 1.00 92.88 89 GLU A C 1
ATOM 687 O O . GLU A 1 89 ? -30.333 1.574 44.9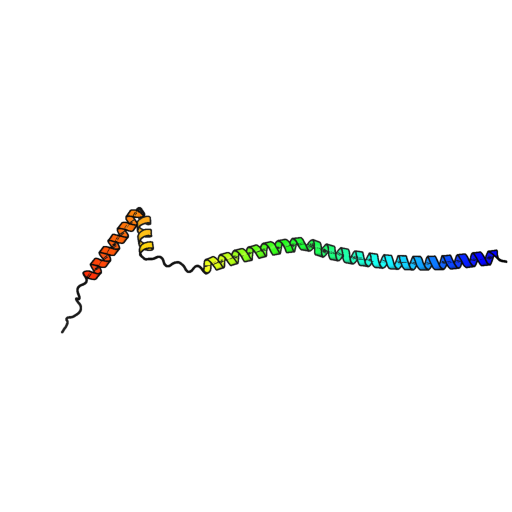76 1.00 92.88 89 GLU A O 1
ATOM 692 N N . GLN A 1 90 ? -30.441 -0.656 45.238 1.00 93.81 90 GLN A N 1
ATOM 693 C CA . GLN A 1 90 ? -30.014 -0.633 46.640 1.00 93.81 90 GLN A CA 1
ATOM 694 C C . GLN A 1 90 ? -28.612 -0.022 46.796 1.00 93.81 90 GLN A C 1
ATOM 696 O O . GLN A 1 90 ? -28.400 0.831 47.658 1.00 93.81 90 GLN A O 1
ATOM 701 N N . ILE A 1 91 ? -27.675 -0.368 45.908 1.00 92.75 91 ILE A N 1
ATOM 702 C CA . ILE A 1 91 ? -26.328 0.221 45.916 1.00 92.75 91 ILE A CA 1
ATOM 703 C C . ILE A 1 91 ? -26.376 1.722 45.608 1.00 92.75 91 ILE A C 1
ATOM 705 O O . ILE A 1 91 ? -25.699 2.506 46.268 1.00 92.75 91 ILE A O 1
ATOM 709 N N . LYS A 1 92 ? -27.207 2.158 44.650 1.00 92.75 92 LYS A N 1
ATOM 710 C CA . LYS A 1 92 ? -27.406 3.594 44.375 1.00 92.75 92 LYS A CA 1
ATOM 711 C C . LYS A 1 92 ? -27.998 4.349 45.565 1.00 92.75 92 LYS A C 1
ATOM 713 O O . LYS A 1 92 ? -27.676 5.517 45.738 1.00 92.75 92 LYS A O 1
ATOM 718 N N . SER A 1 93 ? -28.829 3.695 46.374 1.00 90.69 93 SER A N 1
ATOM 719 C CA . SER A 1 93 ? -29.357 4.266 47.620 1.00 90.69 93 SER A CA 1
ATOM 720 C C . SER A 1 93 ? -28.348 4.292 48.778 1.00 90.69 93 SER A C 1
ATOM 722 O O . SER A 1 93 ? -28.710 4.682 49.882 1.00 90.69 93 SER A O 1
ATOM 724 N N . GLY A 1 94 ? -27.092 3.891 48.544 1.00 91.94 94 GLY A N 1
ATOM 725 C CA . GLY A 1 94 ? -26.014 3.947 49.533 1.00 91.94 94 GLY A CA 1
ATOM 726 C C . GLY A 1 94 ? -25.830 2.676 50.362 1.00 91.94 94 GLY A C 1
ATOM 727 O O . GLY A 1 94 ? -24.990 2.668 51.256 1.00 91.94 94 GLY A O 1
ATOM 728 N N . LYS A 1 95 ? -26.567 1.596 50.069 1.00 91.12 95 LYS A N 1
ATOM 729 C CA . LYS A 1 95 ? -26.392 0.312 50.763 1.00 91.12 95 LYS A CA 1
ATOM 730 C C . LYS A 1 95 ? -25.197 -0.456 50.214 1.00 91.12 95 LYS A C 1
ATOM 732 O O . LYS A 1 95 ? -24.905 -0.425 49.016 1.00 91.12 95 LYS A O 1
ATOM 737 N N . SER A 1 96 ? -24.526 -1.196 51.086 1.00 94.44 96 SER A N 1
ATOM 738 C CA . SER A 1 96 ? -23.451 -2.098 50.683 1.00 94.44 96 SER A CA 1
ATOM 739 C C . SER A 1 96 ? -23.987 -3.262 49.840 1.00 94.44 96 SER A C 1
ATOM 741 O O . SER A 1 96 ? -25.173 -3.603 49.867 1.00 94.44 96 SER A O 1
ATOM 743 N N . PHE A 1 97 ? -23.100 -3.923 49.092 1.00 91.81 97 PHE A N 1
ATOM 744 C CA . PHE A 1 97 ? -23.484 -5.087 48.290 1.00 91.81 97 PHE A CA 1
ATOM 745 C C . PHE A 1 97 ? -24.084 -6.212 49.151 1.00 91.81 97 PHE A C 1
ATOM 747 O O . PHE A 1 97 ? -25.062 -6.838 48.749 1.00 91.81 97 PHE A O 1
ATOM 754 N N . ALA A 1 98 ? -23.537 -6.444 50.349 1.00 92.81 98 ALA A N 1
ATOM 755 C CA . ALA A 1 98 ? -24.036 -7.463 51.268 1.00 92.81 98 ALA A CA 1
ATOM 756 C C . ALA A 1 98 ? -25.479 -7.168 51.717 1.00 92.81 98 ALA A C 1
ATOM 758 O O . ALA A 1 98 ? -26.340 -8.046 51.643 1.00 92.81 98 ALA A O 1
ATOM 759 N N . GLU A 1 99 ? -25.765 -5.919 52.091 1.00 92.31 99 GLU A N 1
ATOM 760 C CA . GLU A 1 99 ? -27.110 -5.476 52.481 1.00 92.31 99 GLU A CA 1
ATOM 761 C C . GLU A 1 99 ? -28.098 -5.545 51.312 1.00 92.31 99 GLU A C 1
ATOM 763 O O . GLU A 1 99 ? -29.238 -5.971 51.482 1.00 92.31 99 GLU A O 1
ATOM 768 N N . ALA A 1 100 ? -27.662 -5.186 50.102 1.00 93.00 100 ALA A N 1
ATOM 769 C CA . ALA A 1 100 ? -28.484 -5.268 48.899 1.00 93.00 100 ALA A CA 1
ATOM 770 C C . ALA A 1 100 ? -28.881 -6.715 48.549 1.00 93.00 100 ALA A C 1
ATOM 772 O O . ALA A 1 100 ? -30.010 -6.966 48.122 1.00 93.00 100 ALA A O 1
ATOM 773 N N . ILE A 1 101 ? -27.970 -7.675 48.743 1.00 93.19 101 ILE A N 1
ATOM 774 C CA . ILE A 1 101 ? -28.249 -9.103 48.537 1.00 93.19 101 ILE A CA 1
ATOM 775 C C . ILE A 1 101 ? -29.203 -9.639 49.604 1.00 93.19 101 ILE A C 1
ATOM 777 O O . ILE A 1 101 ? -30.086 -10.433 49.277 1.00 93.19 101 ILE A O 1
ATOM 781 N N . GLN A 1 102 ? -29.059 -9.207 50.857 1.00 91.12 102 GLN A N 1
ATOM 782 C CA . GLN A 1 102 ? -29.977 -9.619 51.915 1.00 91.12 102 GLN A CA 1
ATOM 783 C C . GLN A 1 102 ? -31.388 -9.072 51.663 1.00 91.12 102 GLN A C 1
ATOM 785 O O . GLN A 1 102 ? -32.339 -9.848 51.621 1.00 91.12 102 GLN A O 1
ATOM 790 N N . ALA A 1 103 ? -31.502 -7.788 51.314 1.00 91.12 103 ALA A N 1
ATOM 791 C CA . ALA A 1 103 ? -32.771 -7.174 50.930 1.00 91.12 103 ALA A CA 1
ATOM 792 C C . ALA A 1 103 ? -33.440 -7.882 49.736 1.00 91.12 103 ALA A C 1
ATOM 794 O O . ALA A 1 103 ? -34.664 -7.970 49.676 1.00 91.12 103 ALA A O 1
ATOM 795 N N . TRP A 1 104 ? -32.657 -8.421 48.792 1.00 92.50 104 TRP A N 1
ATOM 796 C CA . TRP A 1 104 ? -33.201 -9.218 47.690 1.00 92.50 104 TRP A CA 1
ATOM 797 C C . TRP A 1 104 ? -33.796 -10.545 48.172 1.00 92.50 104 TRP A C 1
ATOM 799 O O . TRP A 1 104 ? -34.862 -10.937 47.699 1.00 92.50 104 TRP A O 1
ATOM 809 N N . LYS A 1 105 ? -33.130 -11.240 49.103 1.00 92.12 105 LYS A N 1
ATOM 810 C CA . LYS A 1 105 ? -33.652 -12.485 49.691 1.00 92.12 105 LYS A CA 1
ATOM 811 C C . LYS A 1 105 ? -34.964 -12.229 50.430 1.00 92.12 105 LYS A C 1
ATOM 813 O O . LYS A 1 105 ? -35.922 -12.966 50.207 1.00 92.12 105 LYS A O 1
ATOM 818 N N . ASP A 1 106 ? -35.020 -11.157 51.214 1.00 90.94 106 ASP A N 1
ATOM 819 C CA . ASP A 1 106 ? -36.207 -10.775 51.983 1.00 90.94 106 ASP A CA 1
ATOM 820 C C . ASP A 1 106 ? -37.359 -10.369 51.050 1.00 90.94 106 ASP A C 1
ATOM 822 O O . ASP A 1 106 ? -38.486 -10.835 51.207 1.00 90.94 106 ASP A O 1
ATOM 826 N N . TYR A 1 107 ? -37.068 -9.592 49.999 1.00 88.44 107 TYR A N 1
ATOM 827 C CA . TYR A 1 107 ? -38.031 -9.255 48.944 1.00 88.44 107 TYR A CA 1
ATOM 828 C C . TYR A 1 107 ? -38.589 -10.507 48.252 1.00 88.44 107 TYR A C 1
ATOM 830 O O . TYR A 1 107 ? -39.793 -10.609 48.014 1.00 88.44 107 TYR A O 1
ATOM 838 N N . LYS A 1 108 ? -37.733 -11.491 47.951 1.00 90.00 108 LYS A N 1
ATOM 839 C CA . LYS A 1 108 ? -38.153 -12.761 47.343 1.00 90.00 108 LYS A CA 1
ATOM 840 C C . LYS A 1 108 ? -39.046 -13.575 48.280 1.00 90.00 108 LYS A C 1
ATOM 842 O O . LYS A 1 108 ? -40.042 -14.122 47.814 1.00 90.00 108 LYS A O 1
ATOM 847 N N . ALA A 1 109 ? -38.703 -13.632 49.566 1.00 86.69 109 ALA A N 1
ATOM 848 C CA . ALA A 1 109 ? -39.489 -14.316 50.588 1.00 86.69 109 ALA A CA 1
ATOM 849 C C . ALA A 1 109 ? -40.864 -13.653 50.775 1.00 86.69 109 ALA A C 1
ATOM 851 O O . ALA A 1 109 ? -41.882 -14.339 50.743 1.00 86.69 109 ALA A O 1
ATOM 852 N N . ALA A 1 110 ? -40.917 -12.320 50.850 1.00 84.69 110 ALA A N 1
ATOM 853 C CA . ALA A 1 110 ? -42.167 -11.567 50.952 1.00 84.69 110 ALA A CA 1
ATOM 854 C C . ALA A 1 110 ? -43.062 -11.749 49.714 1.00 84.69 110 ALA A C 1
ATOM 856 O O . ALA A 1 110 ? -44.267 -11.954 49.838 1.00 84.69 110 ALA A O 1
ATOM 857 N N . LYS A 1 111 ? -42.476 -11.742 48.510 1.00 84.12 111 LYS A N 1
ATOM 858 C CA . LYS A 1 111 ? -43.203 -11.972 47.250 1.00 84.12 111 LYS A CA 1
ATOM 859 C C . LYS A 1 111 ? -43.753 -13.400 47.143 1.00 84.12 111 LYS A C 1
ATOM 861 O O . LYS A 1 111 ? -44.770 -13.615 46.490 1.00 84.12 111 LYS A O 1
ATOM 866 N N . GLN A 1 112 ? -43.083 -14.372 47.760 1.00 80.19 112 GLN A N 1
ATOM 867 C CA . GLN A 1 112 ? -43.555 -15.753 47.831 1.00 80.19 112 GLN A CA 1
ATOM 868 C C . GLN A 1 112 ? -44.690 -15.903 48.851 1.00 80.19 112 GLN A C 1
ATOM 870 O O . GLN A 1 112 ? -45.726 -16.463 48.511 1.00 80.19 112 GLN A O 1
ATOM 875 N N . ALA A 1 113 ? -44.558 -15.281 50.023 1.00 75.62 113 ALA A N 1
ATOM 876 C CA . ALA A 1 113 ? -45.619 -15.231 51.026 1.00 75.62 113 ALA A CA 1
ATOM 877 C C . ALA A 1 113 ? -46.891 -14.525 50.513 1.00 75.62 113 ALA A C 1
ATOM 879 O O . ALA A 1 113 ? -47.994 -14.974 50.789 1.00 75.62 113 ALA A O 1
ATOM 880 N N . GLN A 1 114 ? -46.764 -13.465 49.706 1.00 71.25 114 GLN A N 1
ATOM 881 C CA . GLN A 1 114 ? -47.918 -12.790 49.089 1.00 71.25 114 GLN A CA 1
ATOM 882 C C . GLN A 1 114 ? -48.649 -13.649 48.051 1.00 71.25 114 GLN A C 1
ATOM 884 O O . GLN A 1 114 ? -49.858 -13.521 47.911 1.00 71.25 114 GLN A O 1
ATOM 889 N N . ARG A 1 115 ? -47.942 -14.532 47.335 1.00 70.69 115 ARG A N 1
ATOM 890 C CA . ARG A 1 115 ? -48.574 -15.484 46.404 1.00 70.69 115 ARG A CA 1
ATOM 891 C C . ARG A 1 115 ? -49.301 -16.614 47.122 1.00 70.69 115 ARG A C 1
ATOM 893 O O . ARG A 1 115 ? -50.251 -17.156 46.579 1.00 70.69 115 ARG A O 1
ATOM 900 N N . GLU A 1 116 ? -48.835 -16.976 48.309 1.00 63.38 116 GLU A N 1
ATOM 901 C CA . GLU A 1 116 ? -49.476 -17.984 49.158 1.00 63.38 116 GLU A CA 1
ATOM 902 C C . GLU A 1 116 ? -50.644 -17.396 49.971 1.00 63.38 116 GLU A C 1
ATOM 904 O O . GLU A 1 116 ? -51.501 -18.141 50.434 1.00 63.38 116 GLU A O 1
ATOM 909 N N . ALA A 1 117 ? -50.711 -16.067 50.101 1.00 61.47 117 ALA A N 1
ATOM 910 C CA . ALA A 1 117 ? -51.731 -15.343 50.856 1.00 61.47 117 ALA A CA 1
ATOM 911 C C . ALA A 1 117 ? -52.828 -14.687 49.993 1.00 61.47 117 ALA A C 1
ATOM 913 O O . ALA A 1 117 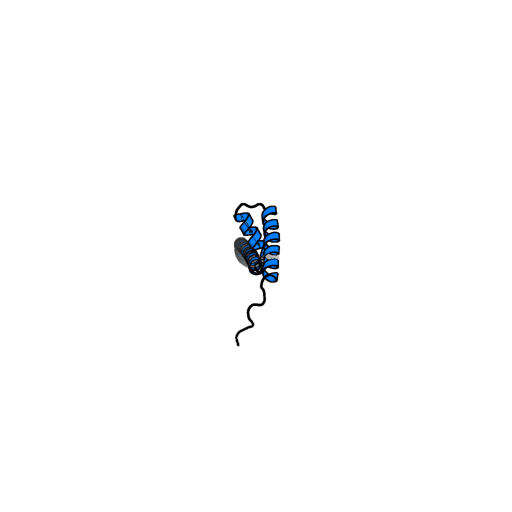? -53.621 -13.930 50.543 1.00 61.47 117 ALA A O 1
ATOM 914 N N . GLU A 1 118 ? -52.892 -14.938 48.679 1.00 51.00 118 GLU A N 1
ATOM 915 C CA . GLU A 1 118 ? -54.030 -14.538 47.835 1.00 51.00 118 GLU A CA 1
ATOM 916 C C . GLU A 1 118 ? -55.091 -15.659 47.904 1.00 51.00 118 GLU A C 1
ATOM 918 O O . GLU A 1 118 ? -54.908 -16.708 47.277 1.00 51.00 118 GLU A O 1
ATOM 923 N N . PRO A 1 119 ? -56.171 -15.524 48.704 1.00 53.78 119 PRO A N 1
ATOM 924 C CA . PRO A 1 119 ? -57.228 -16.514 48.718 1.00 53.78 119 PRO A CA 1
ATOM 925 C C . PRO A 1 119 ? -58.066 -16.349 47.449 1.00 53.78 119 PRO A C 1
ATOM 927 O O . PRO A 1 119 ? -58.264 -15.247 46.936 1.00 53.78 119 PRO A O 1
ATOM 930 N N . ALA A 1 120 ? -58.562 -17.470 46.940 1.00 55.09 120 ALA A N 1
ATOM 931 C CA . ALA A 1 120 ? -59.524 -17.526 45.855 1.00 55.09 120 ALA A CA 1
ATOM 932 C C . ALA A 1 120 ? -60.811 -16.763 46.226 1.00 55.09 120 ALA A C 1
ATOM 934 O O . ALA A 1 120 ? -61.740 -17.343 46.770 1.00 55.09 120 ALA A O 1
ATOM 935 N N . GLU A 1 121 ? -60.882 -15.468 45.924 1.00 52.09 121 GLU A N 1
ATOM 936 C CA . GLU A 1 121 ? -62.107 -14.673 46.069 1.00 52.09 121 GLU A CA 1
ATOM 937 C C . GLU A 1 121 ? -62.511 -14.072 44.716 1.00 52.09 121 GLU A C 1
ATOM 939 O O . GLU A 1 121 ? -62.565 -12.864 44.504 1.00 52.09 121 GLU A O 1
ATOM 944 N N . LYS A 1 122 ? -62.764 -14.959 43.749 1.00 49.72 122 LYS A N 1
ATOM 945 C CA . LYS A 1 122 ? -63.615 -14.691 42.579 1.00 49.72 122 LYS A CA 1
ATOM 946 C C . LYS A 1 122 ? -64.359 -15.963 42.180 1.00 49.72 122 LYS A C 1
ATOM 948 O O . LYS A 1 122 ? -64.106 -16.525 41.119 1.00 49.72 122 LYS A O 1
ATOM 953 N N . SER A 1 123 ? -65.277 -16.424 43.023 1.00 50.97 123 SER A N 1
ATOM 954 C CA . SER A 1 123 ? -66.323 -17.355 42.590 1.00 50.97 123 SER A CA 1
ATOM 955 C C . SER A 1 123 ? -67.489 -17.369 43.572 1.00 50.97 123 SER A C 1
ATOM 957 O O . SER A 1 123 ? -67.680 -18.347 44.280 1.00 50.97 123 SER A O 1
ATOM 959 N N . GLU A 1 124 ? -68.266 -16.291 43.610 1.00 51.56 124 GLU A N 1
ATOM 960 C CA . GLU A 1 124 ? -69.698 -16.395 43.899 1.00 51.56 124 GLU A CA 1
ATOM 961 C C . GLU A 1 124 ? -70.397 -15.101 43.477 1.00 51.56 124 GLU A C 1
ATOM 963 O O . GLU A 1 124 ? -70.295 -14.064 44.128 1.00 51.56 124 GLU A O 1
ATOM 968 N N . GLN A 1 125 ? -71.097 -15.156 42.348 1.00 40.38 125 GLN A N 1
ATOM 969 C CA . GLN A 1 125 ? -72.318 -14.384 42.153 1.00 40.38 125 GLN A CA 1
ATOM 970 C C . GLN A 1 125 ? -73.355 -15.325 41.515 1.00 40.38 125 GLN A C 1
ATOM 972 O O . GLN A 1 125 ? -72.968 -16.094 40.629 1.00 40.38 125 GLN A O 1
ATOM 977 N N . PRO A 1 126 ? -74.609 -15.317 42.008 1.00 57.81 126 PRO A N 1
ATOM 978 C CA . PRO A 1 126 ? -75.702 -16.153 41.508 1.00 57.81 126 PRO A CA 1
ATOM 979 C C . PRO A 1 126 ? -76.178 -15.752 40.107 1.00 57.81 126 PRO A C 1
ATOM 981 O O . PRO A 1 126 ? -75.987 -14.575 39.720 1.00 57.81 126 PRO A O 1
#

pLDDT: mean 84.92, std 14.04, range [40.38, 98.12]

Mean predicted aligned error: 16.71 Å